Protein AF-A0A8S0RMX6-F1 (afdb_monomer_lite)

InterPro domains:
  IPR008921 DNA polymerase III, clamp loader complex, gamma/delta/delta subunit, C-terminal [SSF48019] (67-144)
  IPR013748 Replication factor C, C-terminal [PF08542] (66-140)

Structure (mmCIF, N/CA/C/O backbone):
data_AF-A0A8S0RMX6-F1
#
_entry.id   AF-A0A8S0RMX6-F1
#
loop_
_atom_site.group_PDB
_atom_site.id
_atom_site.type_symbol
_atom_site.label_atom_id
_atom_site.label_alt_id
_atom_site.label_comp_id
_atom_site.label_asym_id
_atom_site.label_entity_id
_atom_site.label_seq_id
_atom_site.pdbx_PDB_ins_code
_atom_site.Cartn_x
_atom_site.Cartn_y
_atom_site.Cartn_z
_atom_site.occupancy
_atom_site.B_iso_or_equiv
_atom_site.auth_seq_id
_atom_site.auth_comp_id
_atom_site.auth_asym_id
_atom_site.auth_atom_id
_atom_site.pdbx_PDB_model_num
ATOM 1 N N . MET A 1 1 ? -2.819 -7.156 -23.049 1.00 47.88 1 MET A N 1
ATOM 2 C CA . MET A 1 1 ? -1.521 -7.366 -22.359 1.00 47.88 1 MET A CA 1
ATOM 3 C C . MET A 1 1 ? -0.354 -7.610 -23.329 1.00 47.88 1 MET A C 1
ATOM 5 O O . MET A 1 1 ? 0.733 -7.119 -23.065 1.00 47.88 1 MET A O 1
ATOM 9 N N . ILE A 1 2 ? -0.568 -8.295 -24.462 1.00 46.75 2 ILE A N 1
ATOM 10 C CA . ILE A 1 2 ? 0.491 -8.727 -25.403 1.00 46.75 2 ILE A CA 1
ATOM 11 C C . ILE A 1 2 ? 1.169 -7.562 -26.161 1.00 46.75 2 ILE A C 1
ATOM 13 O O . ILE A 1 2 ? 2.380 -7.581 -26.354 1.00 46.75 2 ILE A O 1
ATOM 17 N N . THR A 1 3 ? 0.445 -6.495 -26.509 1.00 52.38 3 THR A N 1
ATOM 18 C CA . THR A 1 3 ? 1.002 -5.353 -27.268 1.00 52.38 3 THR A CA 1
ATOM 19 C C . THR A 1 3 ? 1.934 -4.441 -26.463 1.00 52.38 3 THR A C 1
ATOM 21 O O . THR A 1 3 ? 2.824 -3.824 -27.038 1.00 52.38 3 THR A O 1
ATOM 24 N N . ARG A 1 4 ? 1.787 -4.366 -25.131 1.00 55.53 4 ARG A N 1
ATOM 25 C CA . ARG A 1 4 ? 2.605 -3.474 -24.280 1.00 55.53 4 ARG A CA 1
ATOM 26 C C . ARG A 1 4 ? 4.031 -3.986 -24.055 1.00 55.53 4 ARG A C 1
ATOM 28 O O . ARG A 1 4 ? 4.941 -3.189 -23.878 1.00 55.53 4 ARG A O 1
ATOM 35 N N . LEU A 1 5 ? 4.233 -5.303 -24.094 1.00 63.44 5 LEU A N 1
ATOM 36 C CA . LEU A 1 5 ? 5.554 -5.919 -23.919 1.00 63.44 5 LEU A CA 1
ATOM 37 C C . LEU A 1 5 ? 6.426 -5.813 -25.173 1.00 63.44 5 LEU A C 1
ATOM 39 O O . LEU A 1 5 ? 7.647 -5.833 -25.062 1.00 63.44 5 LEU A O 1
ATOM 43 N N . PHE A 1 6 ? 5.815 -5.699 -26.354 1.00 70.25 6 PHE A N 1
ATOM 44 C CA . PHE A 1 6 ? 6.533 -5.686 -27.627 1.00 70.25 6 PHE A CA 1
ATOM 45 C C . PHE A 1 6 ? 7.486 -4.489 -27.743 1.00 70.25 6 PHE A C 1
ATOM 47 O O . PHE A 1 6 ? 8.667 -4.664 -28.023 1.00 70.25 6 PHE A O 1
ATOM 54 N N . TRP A 1 7 ? 6.996 -3.286 -27.438 1.00 72.88 7 TRP A N 1
ATOM 55 C CA . TRP A 1 7 ? 7.789 -2.056 -27.502 1.00 72.88 7 TRP A CA 1
ATOM 56 C C . TRP A 1 7 ? 8.931 -2.034 -26.490 1.00 72.88 7 TRP A C 1
ATOM 58 O O . TRP A 1 7 ? 10.041 -1.634 -26.821 1.00 72.88 7 TRP A O 1
ATOM 68 N N . LEU A 1 8 ? 8.684 -2.518 -25.271 1.00 74.38 8 LEU A N 1
ATOM 69 C CA . LEU A 1 8 ? 9.715 -2.590 -24.240 1.00 74.38 8 LEU A CA 1
ATOM 70 C C . LEU A 1 8 ? 10.825 -3.574 -24.639 1.00 74.38 8 LEU A C 1
ATOM 72 O O . LEU A 1 8 ? 12.000 -3.251 -24.526 1.00 74.38 8 LEU A O 1
ATOM 76 N N . LYS A 1 9 ? 10.457 -4.745 -25.178 1.00 79.38 9 LYS A N 1
ATOM 77 C CA . LYS A 1 9 ? 11.417 -5.729 -25.704 1.00 79.38 9 LYS A CA 1
ATOM 78 C C . LYS A 1 9 ? 12.224 -5.181 -26.881 1.00 79.38 9 LYS A C 1
ATOM 80 O O . LYS A 1 9 ? 13.409 -5.475 -26.980 1.00 79.38 9 LYS A O 1
ATOM 85 N N . HIS A 1 10 ? 11.599 -4.379 -27.742 1.00 82.81 10 HIS A N 1
ATOM 86 C CA . HIS A 1 10 ? 12.291 -3.721 -28.846 1.00 82.81 10 HIS A CA 1
ATOM 87 C C . HIS A 1 10 ? 13.365 -2.745 -28.345 1.00 82.81 10 HIS A C 1
ATOM 89 O O . HIS A 1 10 ? 14.503 -2.830 -28.793 1.00 82.81 10 HIS A O 1
ATOM 95 N N . VAL A 1 11 ? 13.039 -1.884 -27.371 1.00 79.94 11 VAL A N 1
ATOM 96 C CA . VAL A 1 11 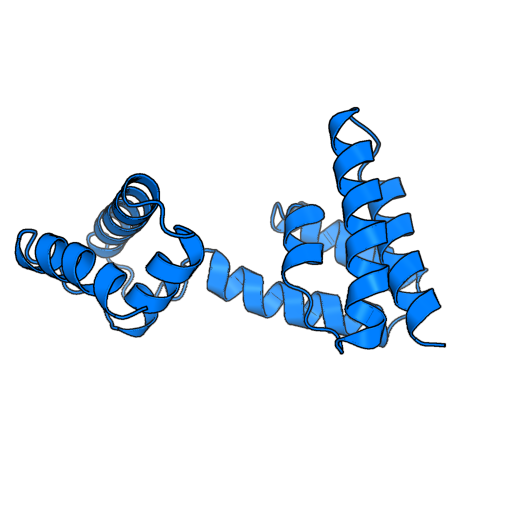? 14.015 -0.943 -26.786 1.00 79.94 11 VAL A CA 1
ATOM 97 C C . VAL A 1 11 ? 15.145 -1.682 -26.067 1.00 79.94 11 VAL A C 1
ATOM 99 O O . VAL A 1 11 ? 16.308 -1.373 -26.280 1.00 79.94 11 VAL A O 1
ATOM 102 N N . ILE A 1 12 ? 14.822 -2.718 -25.292 1.00 77.12 12 ILE A N 1
ATOM 103 C CA . ILE A 1 12 ? 15.810 -3.550 -24.585 1.00 77.12 12 ILE A CA 1
ATOM 104 C C . ILE A 1 12 ? 16.777 -4.227 -25.557 1.00 77.12 12 ILE A C 1
ATOM 106 O O . ILE A 1 12 ? 17.970 -4.303 -25.280 1.00 77.12 12 ILE A O 1
ATOM 110 N N . SER A 1 13 ? 16.275 -4.695 -26.703 1.00 79.94 13 SER A N 1
ATOM 111 C CA . SER A 1 13 ? 17.116 -5.271 -27.752 1.00 79.94 13 SER A CA 1
ATOM 112 C C . SER A 1 13 ? 17.978 -4.224 -28.457 1.00 79.94 13 SER A C 1
ATOM 114 O O . SER A 1 13 ? 19.069 -4.568 -28.897 1.00 79.94 13 SER A O 1
ATOM 116 N N . ALA A 1 14 ? 17.499 -2.985 -28.598 1.00 81.19 14 ALA A N 1
ATOM 117 C CA . ALA A 1 14 ? 18.246 -1.893 -29.220 1.00 81.19 14 ALA A CA 1
ATOM 118 C C . ALA A 1 14 ? 19.340 -1.323 -28.300 1.00 81.19 14 ALA A C 1
ATOM 120 O O . ALA A 1 14 ? 20.369 -0.871 -28.788 1.00 81.19 14 ALA A O 1
ATOM 121 N N . GLU A 1 15 ? 19.127 -1.364 -26.984 1.00 75.06 15 GLU A N 1
ATOM 122 C CA . GLU A 1 15 ? 20.084 -0.912 -25.963 1.00 75.06 15 GLU A CA 1
ATOM 123 C C . GLU A 1 15 ? 20.964 -2.053 -25.405 1.00 75.06 15 GLU A C 1
ATOM 125 O O . GLU A 1 15 ? 21.710 -1.842 -24.452 1.00 75.06 15 GLU A O 1
ATOM 130 N N . GLU A 1 16 ? 20.882 -3.258 -25.985 1.00 70.69 16 GLU A N 1
ATOM 131 C CA . GLU A 1 16 ? 21.643 -4.459 -25.585 1.00 70.69 16 GLU A CA 1
ATOM 132 C C . GLU A 1 16 ? 21.527 -4.809 -24.087 1.00 70.69 16 GLU A C 1
ATOM 134 O O . GLU A 1 16 ? 22.482 -5.220 -23.423 1.00 70.69 16 GLU A O 1
ATOM 139 N N . LEU A 1 17 ? 20.323 -4.668 -23.529 1.00 69.19 17 LEU A N 1
ATOM 140 C CA . LEU A 1 17 ? 20.083 -4.847 -22.100 1.00 69.19 17 LEU A CA 1
ATOM 141 C C . LEU A 1 17 ? 19.670 -6.272 -21.745 1.00 69.19 17 LEU A C 1
ATOM 143 O O . LEU A 1 17 ? 18.766 -6.858 -22.340 1.00 69.19 17 LEU A O 1
ATOM 147 N N . VAL A 1 18 ? 20.267 -6.804 -20.678 1.00 68.62 18 VAL A N 1
ATOM 148 C CA . VAL A 1 18 ? 19.878 -8.094 -20.097 1.00 68.62 18 VAL A CA 1
ATOM 149 C C . VAL A 1 18 ? 18.947 -7.843 -18.913 1.00 68.62 18 VAL A C 1
ATOM 151 O O . VAL A 1 18 ? 19.394 -7.575 -17.799 1.00 68.62 18 VAL A O 1
ATOM 154 N N . VAL A 1 19 ? 17.637 -7.920 -19.155 1.00 68.06 19 VAL A N 1
ATOM 155 C CA . VAL A 1 19 ? 16.600 -7.790 -18.117 1.00 68.06 19 VAL A CA 1
ATOM 156 C C . VAL A 1 19 ? 15.867 -9.128 -17.969 1.00 68.06 19 VAL A C 1
ATOM 158 O O . VAL A 1 19 ? 15.329 -9.627 -18.960 1.00 68.06 19 VAL A O 1
ATOM 161 N N . PRO A 1 20 ? 15.818 -9.738 -16.769 1.00 72.38 20 PRO A N 1
ATOM 162 C CA . PRO A 1 20 ? 15.098 -10.990 -16.566 1.00 72.38 20 PRO A CA 1
ATOM 163 C C . PRO A 1 20 ? 13.578 -10.783 -16.681 1.00 72.38 20 PRO A C 1
ATOM 165 O O . PRO A 1 20 ? 13.040 -9.705 -16.427 1.00 72.38 20 PRO A O 1
ATOM 168 N N . GLU A 1 21 ? 12.844 -11.840 -17.037 1.00 71.88 21 GLU A N 1
ATOM 169 C CA . GLU A 1 21 ? 11.405 -11.732 -17.332 1.00 71.88 21 GLU A CA 1
ATOM 170 C C . GLU A 1 21 ? 10.535 -11.299 -16.142 1.00 71.88 21 GLU A C 1
ATOM 172 O O . GLU A 1 21 ? 9.488 -10.674 -16.336 1.00 71.88 21 GLU A O 1
ATOM 177 N N . ASN A 1 22 ? 10.956 -11.600 -14.911 1.00 68.88 22 ASN A N 1
ATOM 178 C CA . ASN A 1 22 ? 10.254 -11.142 -13.711 1.00 68.88 22 ASN A CA 1
ATOM 179 C C . ASN A 1 22 ? 10.321 -9.617 -13.563 1.00 68.88 22 ASN A C 1
ATOM 181 O O . ASN A 1 22 ? 9.307 -8.990 -13.246 1.00 68.88 22 ASN A O 1
ATOM 185 N N . ASP A 1 23 ? 11.462 -9.016 -13.893 1.00 70.06 23 ASP A N 1
ATOM 186 C CA . ASP A 1 23 ? 11.653 -7.568 -13.816 1.00 70.06 23 ASP A CA 1
ATOM 187 C C . ASP A 1 23 ? 10.867 -6.857 -14.924 1.00 70.06 23 ASP A C 1
ATOM 189 O O . ASP A 1 23 ? 10.284 -5.801 -14.689 1.00 70.06 23 ASP A O 1
ATOM 193 N N . LEU A 1 24 ? 10.721 -7.477 -16.102 1.00 74.19 24 LEU A N 1
ATOM 194 C CA . LEU A 1 24 ? 9.844 -6.965 -17.166 1.00 74.19 24 LEU A CA 1
ATOM 195 C C . LEU A 1 24 ? 8.383 -6.870 -16.717 1.00 74.19 24 LEU A C 1
ATOM 197 O O . LEU A 1 24 ? 7.712 -5.868 -16.976 1.00 74.19 24 LEU A O 1
ATOM 201 N N . LYS A 1 25 ? 7.878 -7.899 -16.028 1.00 74.88 25 LYS A N 1
ATOM 202 C CA . LYS A 1 25 ? 6.512 -7.883 -15.481 1.00 74.88 25 LYS A CA 1
ATOM 203 C C . LYS A 1 25 ? 6.359 -6.804 -14.413 1.00 74.88 25 LYS A C 1
ATOM 205 O O . LYS A 1 25 ? 5.338 -6.114 -14.405 1.00 74.88 25 LYS A O 1
ATOM 210 N N . ALA A 1 26 ? 7.370 -6.622 -13.563 1.00 72.12 26 ALA A N 1
ATOM 211 C CA . ALA A 1 26 ? 7.385 -5.550 -12.577 1.00 72.12 26 ALA A CA 1
ATOM 212 C C . ALA A 1 26 ? 7.343 -4.172 -13.259 1.00 72.12 26 ALA A C 1
ATOM 214 O O . ALA A 1 26 ? 6.435 -3.395 -12.985 1.00 72.12 26 ALA A O 1
ATOM 215 N N . VAL A 1 27 ? 8.218 -3.888 -14.228 1.00 74.81 27 VAL A N 1
ATOM 216 C CA . VAL A 1 27 ? 8.234 -2.608 -14.966 1.00 74.81 27 VAL A CA 1
ATOM 217 C C . VAL A 1 27 ? 6.881 -2.309 -15.620 1.00 74.81 27 VAL A C 1
ATOM 219 O O . VAL A 1 27 ? 6.372 -1.188 -15.521 1.00 74.81 27 VAL A O 1
ATOM 222 N N . VAL A 1 28 ? 6.248 -3.306 -16.245 1.00 78.38 28 VAL A N 1
ATOM 223 C CA . VAL A 1 28 ? 4.918 -3.142 -16.859 1.00 78.38 28 VAL A CA 1
ATOM 224 C C . VAL A 1 28 ? 3.838 -2.849 -15.816 1.00 78.38 28 VAL A C 1
ATOM 226 O O . VAL A 1 28 ? 2.974 -2.006 -16.057 1.00 78.38 28 VAL A O 1
ATOM 229 N N . ARG A 1 29 ? 3.890 -3.503 -14.652 1.00 76.00 29 ARG A N 1
ATOM 230 C CA . ARG A 1 29 ? 2.956 -3.243 -13.550 1.00 76.00 29 ARG A CA 1
ATOM 231 C C . ARG A 1 29 ? 3.098 -1.812 -13.018 1.00 76.00 29 ARG A C 1
ATOM 233 O O . ARG A 1 29 ? 2.098 -1.158 -12.779 1.00 76.00 29 ARG A O 1
ATOM 240 N N . LEU A 1 30 ? 4.320 -1.306 -12.882 1.00 71.69 30 LEU A N 1
ATOM 241 C CA . LEU A 1 30 ? 4.615 -0.009 -12.247 1.00 71.69 30 LEU A CA 1
ATOM 242 C C . LEU A 1 30 ? 4.404 1.197 -13.146 1.00 71.69 30 LEU A C 1
ATOM 244 O O . LEU A 1 30 ? 4.095 2.306 -12.692 1.00 71.69 30 LEU A O 1
ATOM 248 N N . SER A 1 31 ? 4.639 0.986 -14.434 1.00 77.38 31 SER A N 1
ATOM 249 C CA . SER A 1 31 ? 4.448 2.007 -15.449 1.00 77.38 31 SER A CA 1
ATOM 250 C C . SER A 1 31 ? 2.973 2.347 -15.645 1.00 77.38 31 SER A C 1
ATOM 252 O O . SER A 1 31 ? 2.686 3.401 -16.196 1.00 77.38 31 SER A O 1
ATOM 254 N N . ASN A 1 32 ? 2.033 1.500 -15.196 1.00 77.38 32 ASN A N 1
ATOM 255 C CA . ASN A 1 32 ? 0.590 1.666 -15.416 1.00 77.38 32 ASN A CA 1
ATOM 256 C C . ASN A 1 32 ? 0.227 1.916 -16.898 1.00 77.38 32 ASN A C 1
ATOM 258 O O . ASN A 1 32 ? -0.822 2.470 -17.215 1.00 77.38 32 ASN A O 1
ATOM 262 N N . GLY A 1 33 ? 1.077 1.470 -17.832 1.00 78.94 33 GLY A N 1
ATOM 263 C CA . GLY A 1 33 ? 0.919 1.714 -19.268 1.00 78.94 33 GLY A CA 1
ATOM 264 C C . GLY A 1 33 ? 1.543 3.008 -19.800 1.00 78.94 33 GLY A C 1
ATOM 265 O O . GLY A 1 33 ? 1.454 3.233 -21.003 1.00 78.94 33 GLY A O 1
ATOM 266 N N . ASP A 1 34 ? 2.193 3.820 -18.964 1.00 83.31 34 ASP A N 1
ATOM 267 C CA . ASP A 1 34 ? 2.991 4.968 -19.400 1.00 83.31 34 ASP A CA 1
ATOM 268 C C . ASP A 1 34 ? 4.399 4.518 -19.826 1.00 83.31 34 ASP A C 1
ATOM 270 O O . ASP A 1 34 ? 5.235 4.114 -19.010 1.00 83.31 34 ASP A O 1
ATOM 274 N N . MET A 1 35 ? 4.675 4.617 -21.128 1.00 80.56 35 MET A N 1
ATOM 275 C CA . MET A 1 35 ? 5.962 4.232 -21.710 1.00 80.56 35 MET A CA 1
ATOM 276 C C . MET A 1 35 ? 7.125 5.107 -21.213 1.00 80.56 35 MET A C 1
ATOM 278 O O . MET A 1 35 ? 8.230 4.602 -21.031 1.00 80.56 35 MET A O 1
ATOM 282 N N . ARG A 1 36 ? 6.895 6.396 -20.921 1.00 84.25 36 ARG A N 1
ATOM 283 C CA . ARG A 1 36 ? 7.935 7.295 -20.391 1.00 84.25 36 ARG A CA 1
ATOM 284 C C . ARG A 1 36 ? 8.379 6.833 -19.005 1.00 84.25 36 ARG A C 1
ATOM 286 O O . ARG A 1 36 ? 9.574 6.770 -18.721 1.00 84.25 36 ARG A O 1
ATOM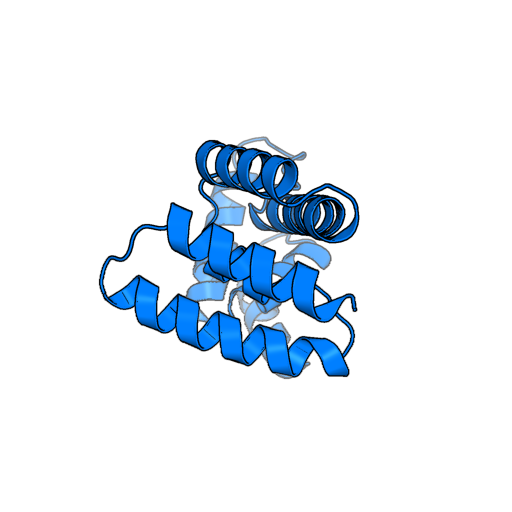 293 N N . LYS A 1 37 ? 7.414 6.457 -18.161 1.00 81.12 37 LYS A N 1
ATOM 294 C CA . LYS A 1 37 ? 7.679 5.919 -16.822 1.00 81.12 37 LYS A CA 1
ATOM 295 C C . LYS A 1 37 ? 8.395 4.567 -16.895 1.00 81.12 37 LYS A C 1
ATOM 297 O O . LYS A 1 37 ? 9.340 4.348 -16.143 1.00 81.12 37 LYS A O 1
ATOM 302 N N . ALA A 1 38 ? 7.986 3.693 -17.818 1.00 80.06 38 ALA A N 1
ATOM 303 C CA . ALA A 1 38 ? 8.619 2.389 -18.029 1.00 80.06 38 ALA A CA 1
ATOM 304 C C . ALA A 1 38 ? 10.108 2.512 -18.395 1.00 80.06 38 ALA A C 1
ATOM 306 O O . ALA A 1 38 ? 10.943 1.837 -17.794 1.00 80.06 38 ALA A O 1
ATOM 307 N N . LEU A 1 39 ? 10.439 3.410 -19.329 1.00 78.62 39 LEU A N 1
ATOM 308 C CA . LEU A 1 39 ? 11.81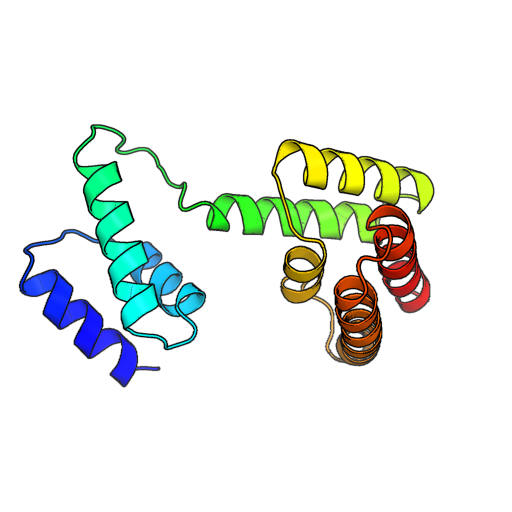9 3.664 -19.747 1.00 78.62 39 LEU A CA 1
ATOM 309 C C . LEU A 1 39 ? 12.667 4.231 -18.611 1.00 78.62 39 LEU A C 1
ATOM 311 O O . LEU A 1 39 ? 13.794 3.793 -18.420 1.00 78.62 39 LEU A O 1
ATOM 315 N N . ASN A 1 40 ? 12.125 5.153 -17.814 1.00 81.56 40 ASN A N 1
ATOM 316 C CA . ASN A 1 40 ? 12.870 5.723 -16.693 1.00 81.56 40 ASN A CA 1
ATOM 317 C C . ASN A 1 40 ? 13.237 4.664 -15.639 1.00 81.56 40 ASN A C 1
ATOM 319 O O . ASN A 1 40 ? 14.371 4.622 -15.168 1.00 81.56 40 ASN A O 1
ATOM 323 N N . ILE A 1 41 ? 12.296 3.769 -15.315 1.00 76.62 41 ILE A N 1
ATOM 324 C CA . ILE A 1 41 ? 12.536 2.659 -14.381 1.00 76.62 41 ILE A CA 1
ATOM 325 C C . ILE A 1 41 ? 13.582 1.694 -14.953 1.00 76.62 41 ILE A C 1
ATOM 327 O O . ILE A 1 41 ? 14.491 1.276 -14.236 1.00 76.62 41 ILE A O 1
ATOM 331 N N . CYS A 1 42 ? 13.474 1.360 -16.243 1.00 74.75 42 CYS A N 1
ATOM 332 C CA . CYS A 1 42 ? 14.425 0.480 -16.917 1.00 74.75 42 CYS A CA 1
ATOM 333 C C . CYS A 1 42 ? 15.832 1.088 -16.916 1.00 74.75 42 CYS A C 1
ATOM 335 O O . CYS A 1 42 ? 16.767 0.449 -16.448 1.00 74.75 42 CYS A O 1
ATOM 337 N N . ASN A 1 43 ? 15.964 2.359 -17.299 1.00 74.88 43 ASN A N 1
ATOM 338 C CA . ASN A 1 43 ? 17.234 3.076 -17.278 1.00 74.88 43 ASN A CA 1
ATOM 339 C C . ASN A 1 43 ? 17.865 3.086 -15.890 1.00 74.88 43 ASN A C 1
ATOM 341 O O . ASN A 1 43 ? 19.033 2.739 -15.729 1.00 74.88 43 ASN A O 1
ATOM 345 N N . GLN A 1 44 ? 17.086 3.415 -14.861 1.00 70.50 44 GLN A N 1
ATOM 346 C CA . GLN A 1 44 ? 17.569 3.419 -13.485 1.00 70.50 44 GLN A CA 1
ATOM 347 C C . GLN A 1 44 ? 18.054 2.031 -13.035 1.00 70.50 44 GLN A C 1
ATOM 349 O O . GLN A 1 44 ? 19.059 1.935 -12.332 1.00 70.50 44 GLN A O 1
ATOM 354 N N . HIS A 1 45 ? 17.403 0.956 -13.489 1.00 67.00 45 HIS A N 1
ATOM 355 C CA . HIS A 1 45 ? 17.853 -0.413 -13.244 1.00 67.00 45 HIS A CA 1
ATOM 356 C C . HIS A 1 45 ? 19.222 -0.706 -13.887 1.00 67.00 45 HIS A C 1
ATOM 358 O O . HIS A 1 45 ? 20.080 -1.298 -13.238 1.00 67.00 45 HIS A O 1
ATOM 364 N N . ILE A 1 46 ? 19.478 -0.238 -15.113 1.00 65.62 46 ILE A N 1
ATOM 365 C CA . ILE A 1 46 ? 20.770 -0.400 -15.813 1.00 65.62 46 ILE A CA 1
ATOM 366 C C . ILE A 1 46 ? 21.894 0.325 -15.068 1.00 65.62 46 ILE A C 1
ATOM 368 O O . ILE A 1 46 ? 22.952 -0.257 -14.817 1.00 65.62 46 ILE A O 1
ATOM 372 N N . TRP A 1 47 ? 21.652 1.582 -14.675 1.00 63.03 47 TRP A N 1
ATOM 373 C CA . TRP A 1 47 ? 22.610 2.388 -13.912 1.00 63.03 47 TRP A CA 1
ATOM 374 C C . TRP A 1 47 ? 22.991 1.725 -12.585 1.00 63.03 47 TRP A C 1
ATOM 376 O O . TRP A 1 47 ? 24.143 1.801 -12.161 1.00 63.03 47 TRP A O 1
ATOM 386 N N . LEU A 1 48 ? 22.038 1.054 -11.937 1.00 61.50 48 LEU A N 1
ATOM 387 C CA . LEU A 1 48 ? 22.274 0.311 -10.701 1.00 61.50 48 LEU A CA 1
ATOM 388 C C . LEU A 1 48 ? 22.970 -1.037 -10.953 1.00 61.50 48 LEU A C 1
ATOM 390 O O . LEU A 1 48 ? 23.821 -1.438 -10.161 1.00 61.50 48 LEU A O 1
ATOM 394 N N . HIS A 1 49 ? 22.653 -1.725 -12.054 1.00 57.56 49 HIS A N 1
ATOM 395 C CA . HIS A 1 49 ? 23.210 -3.041 -12.379 1.00 57.56 49 HIS A CA 1
ATOM 396 C C . HIS A 1 49 ? 24.673 -2.979 -12.853 1.00 57.56 49 HIS A C 1
ATOM 398 O O . HIS A 1 49 ? 25.455 -3.874 -12.529 1.00 57.56 49 HIS A O 1
ATOM 404 N N . SER A 1 50 ? 25.080 -1.908 -13.550 1.00 55.69 50 SER A N 1
ATOM 405 C CA . SER A 1 50 ? 26.482 -1.687 -13.953 1.00 55.69 50 SER A CA 1
ATOM 406 C C . SER A 1 50 ? 27.423 -1.513 -12.751 1.00 55.69 50 SER A C 1
ATOM 408 O O . SER A 1 50 ? 28.618 -1.803 -12.834 1.00 55.69 50 SER A O 1
ATOM 410 N N . ARG A 1 51 ? 26.876 -1.129 -11.590 1.00 48.66 51 ARG A N 1
ATOM 411 C CA . ARG A 1 51 ? 27.591 -0.984 -10.319 1.00 48.66 51 ARG A CA 1
ATOM 412 C C . ARG A 1 51 ? 27.391 -2.213 -9.421 1.00 48.66 51 ARG A C 1
ATOM 414 O O . ARG A 1 51 ? 26.799 -2.137 -8.356 1.00 48.66 51 ARG A O 1
ATOM 421 N N . TYR A 1 52 ? 27.923 -3.357 -9.856 1.00 39.47 52 TYR A N 1
ATOM 422 C CA . TYR A 1 52 ? 28.362 -4.485 -9.011 1.00 39.47 52 TYR A CA 1
ATOM 423 C C . TYR A 1 52 ? 27.436 -4.951 -7.860 1.00 39.47 52 TYR A C 1
ATOM 425 O O . TYR A 1 52 ? 27.916 -5.328 -6.793 1.00 39.47 52 TYR A O 1
ATOM 433 N N . LEU A 1 53 ? 26.115 -5.014 -8.052 1.00 39.06 53 LEU A N 1
ATOM 434 C CA . LEU A 1 53 ? 25.208 -5.633 -7.074 1.00 39.06 53 LEU A CA 1
ATOM 435 C C . LEU A 1 53 ? 24.236 -6.608 -7.752 1.00 39.06 53 LEU A C 1
ATOM 437 O O . LEU A 1 53 ? 23.030 -6.393 -7.812 1.00 39.06 53 LEU A O 1
ATOM 441 N N . LYS A 1 54 ? 24.770 -7.769 -8.160 1.00 37.91 54 LYS A N 1
ATOM 442 C CA . LYS A 1 54 ? 24.041 -8.986 -8.600 1.00 37.91 54 LYS A CA 1
ATOM 443 C C . LYS A 1 54 ? 23.001 -9.536 -7.596 1.00 37.91 54 LYS A C 1
ATOM 445 O O . LYS A 1 54 ? 22.440 -10.603 -7.816 1.00 37.91 54 LYS A O 1
ATOM 450 N N . LYS A 1 55 ? 22.751 -8.846 -6.482 1.00 38.56 55 LYS A N 1
ATOM 451 C CA . LYS A 1 55 ? 21.851 -9.259 -5.396 1.00 38.56 55 LYS A CA 1
ATOM 452 C C . LYS A 1 55 ? 20.692 -8.295 -5.147 1.00 38.56 55 LYS A C 1
ATOM 454 O O . LYS A 1 55 ? 19.942 -8.510 -4.201 1.00 38.56 55 LYS A O 1
ATOM 459 N N . LEU A 1 56 ? 20.522 -7.255 -5.963 1.00 39.91 56 LEU A N 1
ATOM 460 C CA . LEU A 1 56 ? 19.423 -6.310 -5.786 1.00 39.91 56 LEU A CA 1
ATOM 461 C C . LEU A 1 56 ? 18.112 -6.861 -6.397 1.00 39.91 56 LEU A C 1
ATOM 463 O O . LEU A 1 56 ? 17.608 -6.350 -7.391 1.00 39.91 56 LEU A O 1
ATOM 467 N N . ARG A 1 57 ? 17.499 -7.862 -5.743 1.00 40.19 57 ARG A N 1
ATOM 468 C CA . ARG A 1 57 ? 16.021 -8.022 -5.698 1.00 40.19 57 ARG A CA 1
ATOM 469 C C . ARG A 1 57 ? 15.432 -6.842 -4.921 1.00 40.19 57 ARG A C 1
ATOM 471 O O . ARG A 1 57 ? 14.953 -6.951 -3.798 1.00 40.19 57 ARG A O 1
ATOM 478 N N . THR A 1 58 ? 15.678 -5.647 -5.431 1.00 44.69 58 THR A N 1
ATOM 479 C CA . THR A 1 58 ? 15.512 -4.391 -4.695 1.00 44.69 58 THR A CA 1
ATOM 480 C C . THR A 1 58 ? 15.129 -3.300 -5.682 1.00 44.69 58 THR A C 1
ATOM 482 O O . THR A 1 58 ? 15.499 -2.140 -5.550 1.00 44.69 58 THR A O 1
ATOM 485 N N . CYS A 1 59 ? 14.310 -3.648 -6.676 1.00 49.06 59 CYS A N 1
ATOM 486 C CA . CYS A 1 59 ? 13.254 -2.710 -7.016 1.00 49.06 59 CYS A CA 1
ATOM 487 C C . CYS A 1 59 ? 12.480 -2.508 -5.709 1.00 49.06 59 CYS A C 1
ATOM 489 O O . CYS A 1 59 ? 12.011 -3.490 -5.135 1.00 49.06 59 CYS A O 1
ATOM 491 N N . ALA A 1 60 ? 12.383 -1.270 -5.218 1.00 50.47 60 ALA A N 1
ATOM 492 C CA . ALA A 1 60 ? 11.755 -0.883 -3.945 1.00 50.47 60 ALA A CA 1
ATOM 493 C C . ALA A 1 60 ? 10.355 -1.499 -3.691 1.00 50.47 60 ALA A C 1
ATOM 495 O O . ALA A 1 60 ? 9.826 -1.454 -2.588 1.00 50.47 60 ALA A O 1
ATOM 496 N N . LEU A 1 61 ? 9.773 -2.113 -4.716 1.00 49.31 61 LEU A N 1
ATOM 497 C CA . LEU A 1 61 ? 8.443 -2.685 -4.776 1.00 49.31 61 LEU A CA 1
ATOM 498 C C . LEU A 1 61 ? 8.356 -4.161 -4.390 1.00 49.31 61 LEU A C 1
ATOM 500 O O . LEU A 1 61 ? 7.289 -4.598 -3.974 1.00 49.31 61 LEU A O 1
ATOM 504 N N . GLU A 1 62 ? 9.441 -4.934 -4.491 1.00 52.44 62 GLU A N 1
ATOM 505 C CA . GLU A 1 62 ? 9.445 -6.295 -3.929 1.00 52.44 62 GLU A CA 1
ATOM 506 C C . GLU A 1 62 ? 9.490 -6.230 -2.394 1.00 52.44 62 GLU A C 1
ATOM 508 O O . GLU A 1 62 ? 8.792 -6.978 -1.715 1.00 52.44 62 GLU A O 1
ATOM 513 N N . ILE A 1 63 ? 10.210 -5.236 -1.859 1.00 51.41 63 ILE A N 1
ATOM 514 C CA . ILE A 1 63 ? 10.170 -4.869 -0.438 1.00 51.41 63 ILE A CA 1
ATOM 515 C C . ILE A 1 63 ? 8.771 -4.363 -0.058 1.00 51.41 63 ILE A C 1
ATOM 517 O O . ILE A 1 63 ? 8.227 -4.809 0.947 1.00 51.41 63 ILE A O 1
ATOM 521 N N . LEU A 1 64 ? 8.156 -3.516 -0.897 1.00 61.66 64 LEU A N 1
ATOM 522 C CA . LEU A 1 64 ? 6.793 -3.023 -0.680 1.00 61.66 64 LEU A CA 1
ATOM 523 C C . LEU A 1 64 ? 5.776 -4.172 -0.581 1.00 61.66 64 LEU A C 1
ATOM 525 O O . LEU A 1 64 ? 4.960 -4.163 0.330 1.00 61.66 64 LEU A O 1
ATOM 529 N N . CYS A 1 65 ? 5.845 -5.183 -1.457 1.00 65.44 65 CYS A N 1
ATOM 530 C CA . CYS A 1 65 ? 4.919 -6.323 -1.421 1.00 65.44 65 CYS A CA 1
ATOM 531 C C . CYS A 1 65 ? 5.014 -7.115 -0.105 1.00 65.44 65 CYS A C 1
ATOM 533 O O . CYS A 1 65 ? 3.981 -7.438 0.475 1.00 65.44 65 CYS A O 1
ATOM 535 N N . LEU A 1 66 ? 6.230 -7.378 0.389 1.00 71.94 66 LEU A N 1
ATOM 536 C CA . LEU A 1 66 ? 6.436 -8.057 1.677 1.00 71.94 66 LEU A CA 1
ATOM 537 C C . LEU A 1 66 ? 5.939 -7.207 2.853 1.00 71.94 66 LEU A C 1
ATOM 539 O O . LEU A 1 66 ? 5.335 -7.720 3.792 1.00 71.94 66 LEU A O 1
ATOM 543 N N . ASP A 1 67 ? 6.168 -5.897 2.788 1.00 79.44 67 ASP A N 1
ATOM 544 C CA . ASP A 1 67 ? 5.726 -4.970 3.825 1.00 79.44 67 ASP A CA 1
ATOM 545 C C . ASP A 1 67 ? 4.207 -4.840 3.879 1.00 79.44 67 ASP A C 1
ATOM 547 O O . ASP A 1 67 ? 3.642 -4.788 4.967 1.00 79.44 67 ASP A O 1
ATOM 551 N N . ILE A 1 68 ? 3.529 -4.827 2.731 1.00 81.12 68 ILE A N 1
ATOM 552 C CA . ILE A 1 68 ? 2.064 -4.788 2.668 1.00 81.12 68 ILE A CA 1
ATOM 553 C C . ILE A 1 68 ? 1.462 -6.081 3.212 1.00 81.12 68 ILE A C 1
ATOM 555 O O . ILE A 1 68 ? 0.477 -6.021 3.942 1.00 81.12 68 ILE A O 1
ATOM 559 N N . GLU A 1 69 ? 2.048 -7.240 2.905 1.00 82.12 69 GLU A N 1
ATOM 560 C CA . GLU A 1 69 ? 1.604 -8.519 3.474 1.00 82.12 69 GLU A CA 1
ATOM 561 C C . GLU A 1 69 ? 1.746 -8.516 5.001 1.00 82.12 69 GLU A C 1
ATOM 563 O O . GLU A 1 69 ? 0.814 -8.888 5.717 1.00 82.12 69 GLU A O 1
ATOM 568 N N . GLN A 1 70 ? 2.863 -7.998 5.513 1.00 85.56 70 GLN A N 1
ATOM 569 C CA . GLN A 1 70 ? 3.084 -7.854 6.947 1.00 85.56 70 GLN A CA 1
ATOM 570 C C . GLN A 1 70 ? 2.118 -6.846 7.600 1.00 85.56 70 GLN A C 1
ATOM 572 O O . GLN A 1 70 ? 1.598 -7.097 8.689 1.00 85.56 70 GLN A O 1
ATOM 577 N N . ILE A 1 71 ? 1.851 -5.716 6.939 1.00 85.94 71 ILE A N 1
ATOM 578 C CA . ILE A 1 71 ? 0.879 -4.713 7.391 1.00 85.94 71 ILE A CA 1
ATOM 579 C C . ILE A 1 71 ? -0.528 -5.316 7.416 1.00 85.94 71 ILE A C 1
ATOM 581 O O . ILE A 1 71 ? -1.236 -5.157 8.408 1.00 85.94 71 ILE A O 1
ATOM 585 N N . SER A 1 72 ? -0.910 -6.064 6.379 1.00 82.38 72 SER A N 1
ATOM 586 C CA . SER A 1 72 ? 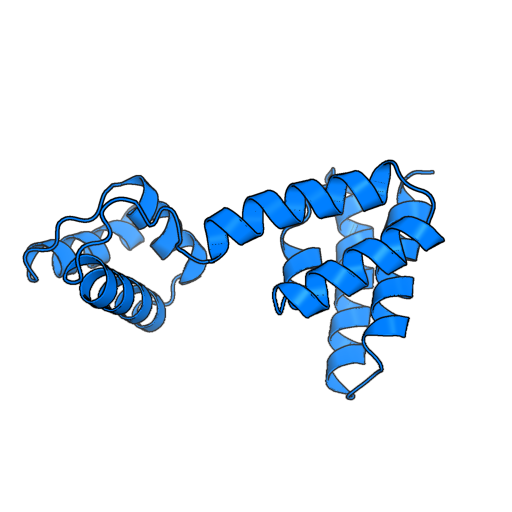-2.182 -6.788 6.316 1.00 82.38 72 SER A CA 1
ATOM 587 C C . SER A 1 72 ? -2.310 -7.797 7.455 1.00 82.38 72 SER A C 1
ATOM 589 O O . SER A 1 72 ? -3.382 -7.923 8.039 1.00 82.38 72 SER A O 1
ATOM 591 N N . TYR A 1 73 ? -1.222 -8.488 7.808 1.00 85.12 73 TYR A N 1
ATOM 592 C CA . TYR A 1 73 ? -1.215 -9.411 8.938 1.00 85.12 73 TYR A CA 1
ATOM 593 C C . TYR A 1 73 ? -1.486 -8.694 10.268 1.00 85.12 73 TYR A C 1
ATOM 595 O O . TYR A 1 73 ? -2.302 -9.171 11.054 1.00 85.12 73 TYR A O 1
ATOM 603 N N . TRP A 1 74 ? -0.851 -7.546 10.528 1.00 87.19 74 TRP A N 1
ATOM 604 C CA . TRP A 1 74 ? -1.118 -6.779 11.752 1.00 87.19 74 TRP A CA 1
ATOM 605 C C . TRP A 1 74 ? -2.515 -6.168 11.777 1.00 87.19 74 TRP A C 1
ATOM 607 O O . TRP A 1 74 ? -3.136 -6.121 12.832 1.00 87.19 74 TRP A O 1
ATOM 617 N N . LEU A 1 75 ? -3.026 -5.719 10.634 1.00 80.62 75 LEU A N 1
ATOM 618 C CA . LEU A 1 75 ? -4.377 -5.165 10.538 1.00 80.62 75 LEU A CA 1
ATOM 619 C C . LEU A 1 75 ? -5.454 -6.180 10.935 1.00 80.62 75 LEU A C 1
ATOM 621 O O . LEU A 1 75 ? -6.422 -5.788 11.575 1.00 80.62 75 LEU A O 1
ATOM 625 N N . LEU A 1 76 ? -5.265 -7.455 10.582 1.00 79.00 76 LEU A N 1
ATOM 626 C CA . LEU A 1 76 ? -6.250 -8.515 10.814 1.00 79.00 76 LEU A CA 1
ATOM 627 C C . LEU A 1 76 ? -6.071 -9.253 12.151 1.00 79.00 76 LEU A C 1
ATOM 629 O O . LEU A 1 76 ? -7.043 -9.743 12.710 1.00 79.00 76 LEU A O 1
ATOM 633 N N . ASN A 1 77 ? -4.843 -9.365 12.672 1.00 84.75 77 ASN A N 1
ATOM 634 C CA . ASN A 1 77 ? -4.565 -10.247 13.819 1.00 84.75 77 ASN A CA 1
ATOM 635 C C . ASN A 1 77 ? -4.209 -9.521 15.123 1.00 84.75 77 ASN A C 1
ATOM 637 O O . ASN A 1 77 ? -4.242 -10.134 16.187 1.00 84.75 77 ASN A O 1
ATOM 641 N N . GLU A 1 78 ? -3.819 -8.248 15.067 1.00 86.00 78 GLU A N 1
ATOM 642 C CA . GLU A 1 78 ? -3.364 -7.491 16.240 1.00 86.00 78 GLU A CA 1
ATOM 643 C C . GLU A 1 78 ? -4.428 -6.473 16.684 1.00 86.00 78 GLU A C 1
ATOM 645 O O . GLU A 1 78 ? -5.223 -5.998 15.869 1.00 86.00 78 GLU A O 1
ATOM 650 N N . PRO A 1 79 ? -4.470 -6.099 17.976 1.00 86.81 79 PRO A N 1
ATOM 651 C CA . PRO A 1 79 ? -5.419 -5.106 18.458 1.00 86.81 79 PRO A CA 1
ATOM 652 C C . PRO A 1 79 ? -5.117 -3.721 17.871 1.00 86.81 79 PRO A C 1
ATOM 654 O O . PRO A 1 79 ? -3.958 -3.327 17.725 1.00 86.81 79 PRO A O 1
ATOM 657 N N . PHE A 1 80 ? -6.180 -2.948 17.625 1.00 85.94 80 PHE A N 1
ATOM 658 C CA . PHE A 1 80 ? -6.159 -1.647 16.942 1.00 85.94 80 PHE A CA 1
ATOM 659 C C . PHE A 1 80 ? -4.993 -0.726 17.339 1.00 85.94 80 PHE A C 1
ATOM 661 O O . PHE A 1 80 ? -4.313 -0.181 16.469 1.00 85.94 80 PHE A O 1
ATOM 668 N N . THR A 1 81 ? -4.732 -0.561 18.640 1.00 86.81 81 THR A N 1
ATOM 669 C CA . THR A 1 81 ? -3.673 0.327 19.146 1.00 86.81 81 THR A CA 1
ATOM 670 C C . THR A 1 81 ? -2.281 -0.137 18.711 1.00 86.81 81 THR A C 1
ATOM 672 O O . THR A 1 81 ? -1.492 0.667 18.219 1.00 86.81 81 THR A O 1
ATOM 675 N N . ILE A 1 82 ? -2.006 -1.442 18.815 1.00 88.38 82 ILE A N 1
ATOM 676 C CA . ILE A 1 82 ? -0.711 -2.036 18.454 1.00 88.38 82 ILE A CA 1
ATOM 677 C C . ILE A 1 82 ? -0.508 -1.969 16.938 1.00 88.38 82 ILE A C 1
ATOM 679 O O . ILE A 1 82 ? 0.577 -1.618 16.469 1.00 88.38 82 ILE A O 1
ATOM 683 N N . SER A 1 83 ? -1.555 -2.249 16.161 1.00 87.50 83 SER A N 1
ATOM 684 C CA . SER A 1 83 ? -1.503 -2.169 14.699 1.00 87.50 83 SER A CA 1
ATOM 685 C C . SER A 1 83 ? -1.222 -0.739 14.235 1.00 87.50 83 SER A C 1
ATOM 687 O O . SER A 1 83 ? -0.341 -0.528 13.401 1.00 87.50 83 SER A O 1
ATOM 689 N N . CYS A 1 84 ? -1.887 0.261 14.825 1.00 86.75 84 CYS A N 1
ATOM 690 C CA . CYS A 1 84 ? -1.645 1.672 14.516 1.00 86.75 84 CYS A CA 1
ATOM 691 C C . CYS A 1 84 ? -0.192 2.096 14.779 1.00 86.75 84 CYS A C 1
ATOM 693 O O . CYS A 1 84 ? 0.421 2.757 13.936 1.00 86.75 84 CYS A O 1
ATOM 695 N N . GLU A 1 85 ? 0.369 1.709 15.927 1.00 89.94 85 GLU A N 1
ATOM 696 C CA . GLU A 1 85 ? 1.749 2.039 16.298 1.00 89.94 85 GLU A CA 1
ATOM 697 C C . GLU A 1 85 ? 2.758 1.394 15.344 1.00 89.94 85 GLU A C 1
ATOM 699 O O . GLU A 1 85 ? 3.591 2.094 14.760 1.00 89.94 85 GLU A O 1
ATOM 704 N N . ARG A 1 86 ? 2.632 0.084 15.094 1.00 89.25 86 ARG A N 1
ATOM 705 C CA . ARG A 1 86 ? 3.539 -0.656 14.201 1.00 89.25 86 ARG A CA 1
ATOM 706 C C . ARG A 1 86 ? 3.500 -0.133 12.767 1.00 89.25 86 ARG A C 1
ATOM 708 O O . ARG A 1 86 ? 4.551 0.056 12.151 1.00 89.25 86 ARG A O 1
ATOM 715 N N . ILE A 1 87 ? 2.308 0.152 12.239 1.00 87.75 87 ILE A N 1
ATOM 716 C CA . ILE A 1 87 ? 2.162 0.712 10.888 1.00 87.75 87 ILE A CA 1
ATOM 717 C C . ILE A 1 87 ? 2.769 2.116 10.842 1.00 87.75 87 ILE A C 1
ATOM 719 O O . ILE A 1 87 ? 3.495 2.430 9.900 1.00 87.75 87 ILE A O 1
ATOM 723 N N . SER A 1 88 ? 2.541 2.953 11.860 1.00 88.12 88 SER A N 1
ATOM 724 C CA . SER A 1 88 ? 3.142 4.290 11.928 1.00 88.12 88 SER A CA 1
ATOM 725 C C . SER A 1 88 ? 4.672 4.234 11.952 1.00 88.12 88 SER A C 1
ATOM 727 O O . SER A 1 88 ? 5.323 5.030 11.270 1.00 88.12 88 SER A O 1
ATOM 729 N N . GLU A 1 89 ? 5.260 3.298 12.698 1.00 89.75 89 GLU A N 1
ATOM 730 C CA . GLU A 1 89 ? 6.710 3.110 12.731 1.00 89.75 89 GLU A CA 1
ATOM 731 C C . GLU A 1 89 ? 7.279 2.712 11.372 1.00 89.75 89 GLU A C 1
ATOM 733 O O . GLU A 1 89 ? 8.286 3.266 10.933 1.00 89.75 89 GLU A O 1
ATOM 738 N N . ILE A 1 90 ? 6.650 1.757 10.691 1.00 87.00 90 ILE A N 1
ATOM 739 C CA . ILE A 1 90 ? 7.147 1.261 9.404 1.00 87.00 90 ILE A CA 1
ATOM 740 C C . ILE A 1 90 ? 6.947 2.285 8.304 1.00 87.00 90 ILE A C 1
ATOM 742 O O . ILE A 1 90 ? 7.840 2.469 7.475 1.00 87.00 90 ILE A O 1
ATOM 746 N N . LYS A 1 91 ? 5.845 3.034 8.362 1.00 85.44 91 LYS A N 1
ATOM 747 C CA . LYS A 1 91 ? 5.614 4.182 7.492 1.00 85.44 91 LYS A CA 1
ATOM 748 C C . LYS A 1 91 ? 6.746 5.204 7.610 1.00 85.44 91 LYS A C 1
ATOM 750 O O . LYS A 1 91 ? 7.256 5.658 6.592 1.00 85.44 91 LYS A O 1
ATOM 755 N N . ALA A 1 92 ? 7.179 5.512 8.836 1.00 85.31 92 ALA A N 1
ATOM 756 C CA . ALA A 1 92 ? 8.280 6.440 9.089 1.00 85.31 92 ALA A CA 1
ATOM 757 C C . ALA A 1 92 ? 9.653 5.866 8.698 1.00 85.31 92 ALA A C 1
ATOM 759 O O . ALA A 1 92 ? 10.450 6.564 8.079 1.00 85.31 92 ALA A O 1
ATOM 760 N N . LYS A 1 93 ? 9.924 4.593 9.016 1.00 85.25 93 LYS A N 1
ATOM 761 C CA . LYS A 1 93 ? 11.208 3.928 8.723 1.00 85.25 93 LYS A CA 1
ATOM 762 C C . LYS A 1 93 ? 11.444 3.743 7.222 1.00 85.25 93 LYS A C 1
ATOM 764 O O . LYS A 1 93 ? 12.576 3.873 6.770 1.00 85.25 93 LYS A O 1
ATOM 769 N N . LYS A 1 94 ? 10.394 3.412 6.464 1.00 81.31 94 LYS A N 1
ATOM 770 C CA . LYS A 1 94 ? 10.487 3.065 5.035 1.00 81.31 94 LYS A CA 1
ATOM 771 C C . LYS A 1 94 ? 9.950 4.140 4.089 1.00 81.31 94 LYS A C 1
ATOM 773 O O . LYS A 1 94 ? 10.077 3.986 2.880 1.00 81.31 94 LYS A O 1
ATOM 778 N N . GLY A 1 95 ? 9.372 5.221 4.615 1.00 79.50 95 GLY A N 1
ATOM 779 C CA . GLY A 1 95 ? 8.828 6.316 3.808 1.00 79.50 95 GLY A CA 1
ATOM 780 C C . GLY A 1 95 ? 7.608 5.912 2.976 1.00 79.50 95 GLY A C 1
ATOM 781 O O . GLY A 1 95 ? 7.448 6.389 1.857 1.00 79.50 95 GLY A O 1
ATOM 782 N N . LEU A 1 96 ? 6.767 5.012 3.495 1.00 81.25 96 LEU A N 1
ATOM 783 C CA . LEU A 1 96 ? 5.583 4.531 2.777 1.00 81.25 96 LEU A CA 1
ATOM 784 C C . LEU A 1 96 ? 4.463 5.578 2.795 1.00 81.25 96 LEU A C 1
ATOM 786 O O . LEU A 1 96 ? 4.205 6.215 3.819 1.00 81.25 96 LEU A O 1
ATOM 790 N N . ALA A 1 97 ? 3.745 5.733 1.685 1.00 82.00 97 ALA A N 1
ATOM 791 C CA . ALA A 1 97 ? 2.525 6.531 1.674 1.00 82.00 97 ALA A CA 1
ATOM 792 C C . ALA A 1 97 ? 1.335 5.693 2.164 1.00 82.00 97 ALA A C 1
ATOM 794 O O . ALA A 1 97 ? 1.216 4.510 1.854 1.00 82.00 97 ALA A O 1
ATOM 795 N N . LEU A 1 98 ? 0.417 6.323 2.904 1.00 79.69 98 LEU A N 1
ATOM 796 C CA . LEU A 1 98 ? -0.799 5.653 3.387 1.00 79.69 98 LEU A CA 1
ATOM 797 C C . LEU A 1 98 ? -1.680 5.167 2.222 1.00 79.69 98 LEU A C 1
ATOM 799 O O . LEU A 1 98 ? -2.240 4.078 2.281 1.00 79.69 98 LEU A O 1
ATOM 803 N N . VAL A 1 99 ? -1.745 5.961 1.150 1.00 79.00 99 VAL A N 1
ATOM 804 C CA . VAL A 1 99 ? -2.519 5.658 -0.063 1.00 79.00 99 VAL A CA 1
ATOM 805 C C . VAL A 1 99 ? -1.975 4.415 -0.773 1.00 79.00 99 VAL A C 1
ATOM 807 O O . VAL A 1 99 ? -2.751 3.569 -1.212 1.00 79.00 99 VAL A O 1
ATOM 810 N N . ASP A 1 100 ? -0.649 4.265 -0.837 1.00 79.50 100 ASP A N 1
ATOM 811 C CA . ASP A 1 100 ? -0.013 3.105 -1.473 1.00 79.50 100 ASP A CA 1
ATOM 812 C C . ASP A 1 100 ? -0.269 1.818 -0.681 1.00 79.50 100 ASP A C 1
ATOM 814 O O . ASP A 1 100 ? -0.520 0.772 -1.275 1.00 79.50 100 ASP A O 1
ATOM 818 N N . ILE A 1 101 ? -0.278 1.908 0.655 1.00 79.94 101 ILE A N 1
ATOM 819 C CA . ILE A 1 101 ? -0.641 0.787 1.531 1.00 79.94 101 ILE A CA 1
ATOM 820 C C . ILE A 1 101 ? -2.081 0.350 1.239 1.00 79.94 101 ILE A C 1
ATOM 822 O O . ILE A 1 101 ? -2.318 -0.823 0.975 1.00 79.94 101 ILE A O 1
ATOM 826 N N . GLY A 1 102 ? -3.032 1.288 1.222 1.00 76.94 102 GLY A N 1
ATOM 827 C CA . GLY A 1 102 ? -4.443 0.989 0.968 1.00 76.94 102 GLY A CA 1
ATOM 828 C C . GLY A 1 102 ? -4.709 0.338 -0.392 1.00 76.94 102 GLY A C 1
ATOM 829 O O . GLY A 1 102 ? -5.478 -0.616 -0.482 1.00 76.94 102 GLY A O 1
ATOM 830 N N . ARG A 1 103 ? -4.045 0.818 -1.452 1.00 76.44 103 ARG A N 1
ATOM 831 C CA . ARG A 1 103 ? -4.242 0.323 -2.828 1.00 76.44 103 ARG A CA 1
ATOM 832 C C . ARG A 1 103 ? -3.794 -1.119 -3.043 1.00 76.44 103 ARG A C 1
ATOM 834 O O . ARG A 1 103 ? -4.309 -1.784 -3.938 1.00 76.44 103 ARG A O 1
ATOM 841 N N . GLU A 1 104 ? -2.826 -1.587 -2.269 1.00 77.56 104 GLU A N 1
ATOM 842 C CA . GLU A 1 104 ? -2.193 -2.887 -2.488 1.00 77.56 104 GLU A CA 1
ATOM 843 C C . GLU A 1 104 ? -2.676 -3.990 -1.527 1.00 77.56 104 GLU A C 1
ATOM 845 O O . GLU A 1 104 ? -2.336 -5.162 -1.715 1.00 77.56 104 GLU A O 1
ATOM 850 N N . ILE A 1 105 ? -3.495 -3.657 -0.521 1.00 78.81 105 ILE A N 1
ATOM 851 C CA . ILE A 1 105 ? -4.096 -4.647 0.382 1.00 78.81 105 ILE A CA 1
ATOM 852 C C . ILE A 1 105 ? -5.056 -5.560 -0.403 1.00 78.81 105 ILE A C 1
ATOM 854 O O . ILE A 1 105 ? -5.970 -5.115 -1.102 1.00 78.81 105 ILE A O 1
ATOM 858 N N . LYS A 1 106 ? -4.870 -6.877 -0.264 1.00 74.81 106 LYS A N 1
ATOM 859 C CA . LYS A 1 106 ? -5.689 -7.898 -0.932 1.00 74.81 106 LYS A CA 1
ATOM 860 C C . LYS A 1 106 ? -6.830 -8.353 -0.013 1.00 74.81 106 LYS A C 1
ATOM 862 O O . LYS A 1 106 ? -6.616 -9.225 0.817 1.00 74.81 106 LYS A O 1
ATOM 867 N N . MET A 1 107 ? -8.039 -7.821 -0.217 1.00 74.12 107 MET A N 1
ATOM 868 C CA . MET A 1 107 ? -9.265 -8.265 0.480 1.00 74.12 107 MET A CA 1
ATOM 869 C C . MET A 1 107 ? -10.275 -8.960 -0.451 1.00 74.12 107 MET A C 1
ATOM 871 O O . MET A 1 107 ? -10.224 -8.732 -1.668 1.00 74.12 107 MET A O 1
ATOM 875 N N . PRO A 1 108 ? -11.211 -9.774 0.081 1.00 81.00 108 PRO A N 1
ATOM 876 C CA . PRO A 1 108 ? -12.358 -10.303 -0.662 1.00 81.00 108 PRO A CA 1
ATOM 877 C C . PRO A 1 108 ? -13.186 -9.192 -1.336 1.00 81.00 108 PRO A C 1
ATOM 879 O O . PRO A 1 108 ? -13.182 -8.055 -0.863 1.00 81.00 108 PRO A O 1
ATOM 882 N N . PRO A 1 109 ? -13.895 -9.481 -2.443 1.00 77.56 109 PRO A N 1
ATOM 883 C CA . PRO A 1 109 ? -14.572 -8.457 -3.243 1.00 77.56 109 PRO A CA 1
ATOM 884 C C . PRO A 1 109 ? -15.665 -7.692 -2.485 1.00 77.56 109 PRO A C 1
ATOM 886 O O . PRO A 1 109 ? -15.856 -6.514 -2.762 1.00 77.56 109 PRO A O 1
ATOM 889 N N . GLU A 1 110 ? -16.340 -8.325 -1.524 1.00 77.19 110 GLU A N 1
ATOM 890 C CA . GLU A 1 110 ? -17.428 -7.717 -0.744 1.00 77.19 110 GLU A CA 1
ATOM 891 C C . GLU A 1 110 ? -16.912 -6.588 0.162 1.00 77.19 110 GLU A C 1
ATOM 893 O O . GLU A 1 110 ? -17.356 -5.446 0.056 1.00 77.19 110 GLU A O 1
ATOM 898 N N . VAL A 1 111 ? -15.878 -6.875 0.957 1.00 79.19 111 VAL A N 1
ATOM 899 C CA . VAL A 1 111 ? -15.206 -5.905 1.841 1.00 79.19 111 VAL A CA 1
ATOM 900 C C . VAL A 1 111 ? -14.442 -4.843 1.042 1.00 79.19 111 VAL A C 1
ATOM 902 O O . VAL A 1 111 ? -14.321 -3.688 1.451 1.00 79.19 111 VAL A O 1
ATOM 905 N N . ARG A 1 112 ? -13.950 -5.202 -0.150 1.00 80.06 112 ARG A N 1
ATOM 906 C CA . ARG A 1 112 ? -13.162 -4.297 -0.994 1.00 80.06 112 ARG A CA 1
ATOM 907 C C . ARG A 1 112 ? -13.944 -3.058 -1.429 1.00 80.06 112 ARG A C 1
ATOM 909 O O . ARG A 1 112 ? -13.338 -2.001 -1.565 1.00 80.06 112 ARG A O 1
ATOM 916 N N . VAL A 1 113 ? -15.255 -3.163 -1.653 1.00 83.50 113 VAL A N 1
ATOM 917 C CA . VAL A 1 113 ? -16.071 -2.007 -2.068 1.00 83.50 113 VAL A CA 1
ATOM 918 C C . VAL A 1 113 ? -16.125 -0.956 -0.960 1.00 83.50 113 VAL A C 1
ATOM 920 O O . VAL A 1 113 ? -15.909 0.224 -1.229 1.00 83.50 113 VAL A O 1
ATOM 923 N N . GLN A 1 114 ? -16.354 -1.385 0.282 1.00 81.81 114 GLN A N 1
ATOM 924 C CA . GLN A 1 114 ? -16.381 -0.493 1.444 1.00 81.81 114 GLN A CA 1
ATOM 925 C C . GLN A 1 114 ? -15.005 0.133 1.683 1.00 81.81 114 GLN A C 1
ATOM 927 O O . GLN A 1 114 ? -14.897 1.353 1.787 1.00 81.81 114 GLN A O 1
ATOM 932 N N . LEU A 1 115 ? -13.948 -0.680 1.622 1.00 81.31 115 LEU A N 1
ATOM 933 C CA . LEU A 1 115 ? -12.576 -0.206 1.774 1.00 81.31 115 LEU A CA 1
ATOM 934 C C . LEU A 1 115 ? -12.188 0.837 0.714 1.00 81.31 115 LEU A C 1
ATOM 936 O O . LEU A 1 115 ? -11.520 1.814 1.033 1.00 81.31 115 LEU A O 1
ATOM 940 N N . ILE A 1 116 ? -12.593 0.653 -0.548 1.00 83.44 116 ILE A N 1
ATOM 941 C CA . ILE A 1 116 ? -12.300 1.617 -1.619 1.00 83.44 116 ILE A CA 1
ATOM 942 C C . ILE A 1 116 ? -13.006 2.953 -1.370 1.00 83.44 116 ILE A C 1
ATOM 944 O O . ILE A 1 116 ? -12.397 3.995 -1.602 1.00 83.44 116 ILE A O 1
ATOM 948 N N . ASN A 1 117 ? -14.253 2.938 -0.892 1.00 87.06 117 ASN A N 1
ATOM 949 C CA . ASN A 1 117 ? -14.972 4.170 -0.558 1.00 87.06 117 ASN A CA 1
ATOM 950 C C . ASN A 1 117 ? -14.268 4.928 0.574 1.00 87.06 117 ASN A C 1
ATOM 952 O O . ASN A 1 117 ? -13.984 6.114 0.432 1.00 87.06 117 ASN A O 1
ATOM 956 N N . GLU A 1 118 ? -13.897 4.234 1.650 1.00 85.06 118 GLU A N 1
ATOM 957 C CA . GLU A 1 118 ? -13.187 4.864 2.767 1.00 85.06 118 GLU A CA 1
ATOM 958 C C . GLU A 1 118 ? -11.786 5.346 2.366 1.00 85.06 118 GLU A C 1
ATOM 960 O O . GLU A 1 118 ? -11.346 6.419 2.777 1.00 85.06 118 GLU A O 1
ATOM 965 N N . LEU A 1 119 ? -11.089 4.609 1.496 1.00 84.25 119 LEU A N 1
ATOM 966 C CA . LEU A 1 119 ? -9.821 5.057 0.923 1.00 84.25 119 LEU A CA 1
ATOM 967 C C . LEU A 1 119 ? -9.978 6.311 0.060 1.00 84.25 119 LEU A C 1
ATOM 969 O O . LEU A 1 119 ? -9.081 7.154 0.079 1.00 84.25 119 LEU A O 1
ATOM 973 N N . ALA A 1 120 ? -11.083 6.452 -0.673 1.00 88.19 120 ALA A N 1
ATOM 974 C CA . ALA A 1 120 ? -11.358 7.647 -1.463 1.00 88.19 120 ALA A CA 1
ATOM 975 C C . ALA A 1 120 ? -11.563 8.875 -0.564 1.00 88.19 120 ALA A C 1
ATOM 977 O O . ALA A 1 120 ? -10.990 9.932 -0.839 1.00 88.19 120 ALA A O 1
ATOM 978 N N . ASP A 1 121 ? -12.290 8.721 0.544 1.00 87.44 121 ASP A N 1
ATOM 979 C CA . ASP A 1 121 ? -12.486 9.787 1.531 1.00 87.44 121 ASP A CA 1
ATOM 980 C C . ASP A 1 121 ? -11.168 10.173 2.221 1.00 87.44 121 ASP A C 1
ATOM 982 O O . ASP A 1 121 ? -10.860 11.359 2.375 1.00 87.44 121 ASP A O 1
ATOM 986 N N . ILE A 1 122 ? -10.338 9.186 2.577 1.00 85.50 122 ILE A N 1
ATOM 987 C CA . ILE A 1 122 ? -9.005 9.414 3.151 1.00 85.50 122 ILE A CA 1
ATOM 988 C C . ILE A 1 122 ? -8.089 10.124 2.145 1.00 85.50 122 ILE A C 1
ATOM 990 O O . ILE A 1 122 ? -7.398 11.076 2.513 1.00 85.50 122 ILE A O 1
ATOM 994 N N . GLU A 1 123 ? -8.065 9.693 0.879 1.00 85.25 123 GLU A N 1
ATOM 995 C CA . GLU A 1 123 ? -7.265 10.325 -0.177 1.00 85.25 123 GLU A CA 1
ATOM 996 C C . GLU A 1 123 ? -7.711 11.776 -0.388 1.00 85.25 123 GLU A C 1
ATOM 998 O O . GLU A 1 123 ? -6.869 12.676 -0.402 1.00 85.25 123 GLU A O 1
ATOM 1003 N N . TYR A 1 124 ? -9.024 12.020 -0.430 1.00 88.50 124 TYR A N 1
ATOM 1004 C CA . TYR A 1 124 ? -9.596 13.361 -0.492 1.00 88.50 124 TYR A CA 1
ATOM 1005 C C . TYR A 1 124 ? -9.157 14.218 0.699 1.00 88.50 124 TYR A C 1
ATOM 1007 O O . TYR A 1 124 ? -8.616 15.304 0.503 1.00 88.50 124 TYR A O 1
ATOM 1015 N N . MET A 1 125 ? -9.282 13.726 1.932 1.00 84.50 125 MET A N 1
ATOM 1016 C CA . MET A 1 125 ? -8.844 14.454 3.129 1.00 84.50 125 MET A CA 1
ATOM 1017 C C . MET A 1 125 ? -7.336 14.748 3.123 1.00 84.50 125 MET A C 1
ATOM 1019 O O . MET A 1 125 ? -6.905 15.827 3.533 1.00 84.50 125 MET A O 1
ATOM 1023 N N . LEU A 1 126 ? -6.510 13.818 2.636 1.00 82.19 126 LEU A N 1
ATOM 1024 C CA . LEU A 1 126 ? -5.062 14.010 2.540 1.00 82.19 126 LEU A CA 1
ATOM 1025 C C . LEU A 1 126 ? -4.677 15.136 1.568 1.00 82.19 126 LEU A C 1
ATOM 1027 O O . LEU A 1 126 ? -3.650 15.780 1.789 1.00 82.19 126 LEU A O 1
ATOM 1031 N N . THR A 1 127 ? -5.503 15.443 0.558 1.00 84.50 127 THR A N 1
ATOM 1032 C CA . THR A 1 127 ? -5.262 16.597 -0.330 1.00 84.50 127 THR A CA 1
ATOM 1033 C C . THR A 1 127 ? -5.357 17.947 0.390 1.00 84.50 127 THR A C 1
ATOM 1035 O O . THR A 1 127 ? -4.700 18.900 -0.024 1.00 84.50 127 THR A O 1
ATOM 1038 N N . PHE A 1 128 ? -6.072 18.024 1.519 1.00 86.38 128 PHE A N 1
ATOM 1039 C CA . PHE A 1 128 ? -6.205 19.238 2.337 1.00 86.38 128 PHE A CA 1
ATOM 1040 C C . PHE A 1 128 ? -5.153 19.345 3.453 1.00 86.38 128 PHE A C 1
ATOM 1042 O O . PHE A 1 128 ? -5.360 20.051 4.438 1.00 86.38 128 PHE A O 1
ATOM 1049 N N . ALA A 1 129 ? -4.019 18.644 3.320 1.00 75.69 129 ALA A N 1
ATOM 1050 C CA . ALA A 1 129 ? -2.934 18.625 4.306 1.00 75.69 129 ALA A CA 1
ATOM 1051 C C . ALA A 1 129 ? -3.370 18.152 5.712 1.00 75.69 129 ALA A C 1
ATOM 1053 O O . ALA A 1 129 ? -2.844 18.598 6.734 1.00 75.69 129 ALA A O 1
ATOM 1054 N N . CYS A 1 130 ? -4.326 17.218 5.780 1.00 76.62 130 CYS A N 1
ATOM 1055 C CA . CYS A 1 130 ? -4.737 16.603 7.039 1.00 76.62 130 CYS A CA 1
ATOM 1056 C C . CYS A 1 130 ? -3.623 15.755 7.685 1.00 76.62 130 CYS A C 1
ATOM 1058 O O . CYS A 1 130 ? -2.727 15.221 7.029 1.00 76.62 130 CYS A O 1
ATOM 1060 N N . ASN A 1 131 ? -3.709 15.580 9.009 1.00 82.38 131 ASN A N 1
ATOM 1061 C CA . ASN A 1 131 ? -2.730 14.817 9.780 1.00 82.38 131 ASN A CA 1
ATOM 1062 C C . ASN A 1 131 ? -2.769 13.319 9.423 1.00 82.38 131 ASN A C 1
ATOM 1064 O O . ASN A 1 131 ? -3.737 12.613 9.712 1.00 82.38 131 ASN A O 1
ATOM 1068 N N . GLY A 1 132 ? -1.663 12.811 8.877 1.00 74.44 132 GLY A N 1
ATOM 1069 C CA . GLY A 1 132 ? -1.528 11.414 8.467 1.00 74.44 132 GLY A CA 1
ATOM 1070 C C . GLY A 1 132 ? -1.595 10.380 9.599 1.00 74.44 132 GLY A C 1
ATOM 1071 O O . GLY A 1 132 ? -1.675 9.193 9.292 1.00 74.44 132 GLY A O 1
ATOM 1072 N N . LYS A 1 133 ? -1.541 10.785 10.879 1.00 80.44 133 LYS A N 1
ATOM 1073 C CA . LYS A 1 133 ? -1.795 9.890 12.026 1.00 80.44 133 LYS A CA 1
ATOM 1074 C C . LYS A 1 133 ? -3.288 9.647 12.248 1.00 80.44 133 LYS A C 1
ATOM 1076 O O . LYS A 1 133 ? -3.682 8.511 12.476 1.00 80.44 133 LYS A O 1
ATOM 1081 N N . LEU A 1 134 ? -4.111 10.692 12.131 1.00 84.56 134 LEU A N 1
ATOM 1082 C CA . LEU A 1 134 ? -5.569 10.575 12.254 1.00 84.56 134 LEU A CA 1
ATOM 1083 C C . LEU A 1 134 ? -6.143 9.739 11.108 1.00 84.56 134 LEU A C 1
ATOM 1085 O O . LEU A 1 134 ? -6.932 8.831 11.337 1.00 84.56 134 LEU A O 1
ATOM 1089 N N . GLN A 1 135 ? -5.661 9.986 9.889 1.00 83.75 135 GLN A N 1
ATOM 1090 C CA . GLN A 1 135 ? -6.076 9.238 8.702 1.00 83.75 135 GLN A CA 1
ATOM 1091 C C . GLN A 1 135 ? -5.664 7.759 8.757 1.00 83.75 135 GLN A C 1
ATOM 1093 O O . GLN A 1 135 ? -6.395 6.894 8.288 1.00 83.75 135 GLN A O 1
ATOM 1098 N N . LEU A 1 136 ? -4.524 7.447 9.386 1.00 84.50 136 LEU A N 1
ATOM 1099 C CA . LEU A 1 136 ? -4.125 6.060 9.636 1.00 84.50 136 LEU A CA 1
ATOM 1100 C C . LEU A 1 136 ? -5.102 5.370 10.593 1.00 84.50 136 LEU A C 1
ATOM 1102 O O . LEU A 1 136 ? -5.493 4.244 10.316 1.00 84.50 136 LEU A O 1
ATOM 1106 N N . GLY A 1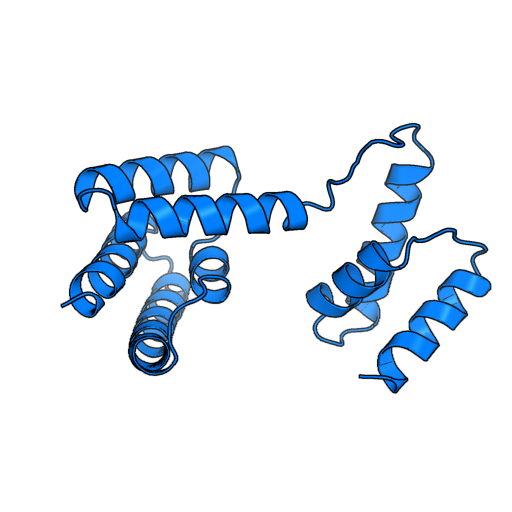 137 ? -5.533 6.055 11.657 1.00 85.56 137 GLY A N 1
ATOM 1107 C CA . GLY A 1 137 ? -6.562 5.554 12.575 1.00 85.56 137 GLY A CA 1
ATOM 1108 C C . GLY A 1 137 ? -7.922 5.329 11.903 1.00 85.56 137 GLY A C 1
ATOM 1109 O O . GLY A 1 137 ? -8.607 4.361 12.214 1.00 85.56 137 GLY A O 1
ATOM 1110 N N . SER A 1 138 ? -8.294 6.192 10.952 1.00 85.69 138 SER A N 1
ATOM 1111 C CA . SER A 1 138 ? -9.498 5.999 10.133 1.00 85.69 138 SER A CA 1
ATOM 1112 C C . SER A 1 138 ? -9.388 4.739 9.273 1.00 85.69 138 SER A C 1
ATOM 1114 O O . SER A 1 138 ? -10.304 3.923 9.256 1.00 85.69 138 SER A O 1
ATOM 1116 N N . LEU A 1 139 ? -8.239 4.535 8.617 1.00 81.94 139 LEU A N 1
ATOM 1117 C CA . LEU A 1 139 ? -7.998 3.361 7.775 1.00 81.94 139 LEU A CA 1
ATOM 1118 C C . LEU A 1 139 ? -8.006 2.053 8.576 1.00 81.94 139 LEU A C 1
ATOM 1120 O O . LEU A 1 139 ? -8.608 1.068 8.161 1.00 81.94 139 LEU A O 1
ATOM 1124 N N . THR A 1 140 ? -7.318 2.022 9.717 1.00 82.50 140 THR A N 1
ATOM 1125 C CA . THR A 1 140 ? -7.290 0.837 10.585 1.00 82.50 140 THR A CA 1
ATOM 1126 C C . THR A 1 140 ? -8.675 0.556 11.170 1.00 82.50 140 THR A C 1
ATOM 1128 O O . THR A 1 140 ? -9.046 -0.605 11.311 1.00 82.50 140 THR A O 1
ATOM 1131 N N . GLY A 1 141 ? -9.464 1.598 11.453 1.00 82.38 141 GLY A N 1
ATOM 1132 C CA . GLY A 1 141 ? -10.846 1.484 11.921 1.00 82.38 141 GLY A CA 1
ATOM 1133 C C . GLY A 1 141 ? -11.777 0.862 10.881 1.00 82.38 141 GLY A C 1
ATOM 1134 O O . GLY A 1 141 ? -12.495 -0.077 11.217 1.00 82.38 141 GLY A O 1
ATOM 1135 N N . SER A 1 142 ? -11.702 1.323 9.627 1.00 79.69 142 SER A N 1
ATOM 1136 C CA . SER A 1 142 ? -12.419 0.753 8.472 1.00 79.69 142 SER A CA 1
ATOM 1137 C C . SER A 1 142 ? -12.255 -0.762 8.379 1.00 79.69 142 SER A C 1
ATOM 1139 O O . SER A 1 142 ? -13.216 -1.524 8.279 1.00 79.69 142 SER A O 1
ATOM 1141 N N . LEU A 1 143 ? -10.998 -1.202 8.460 1.00 73.19 143 LEU A N 1
ATOM 1142 C CA . LEU A 1 143 ? -10.602 -2.588 8.248 1.00 73.19 143 LEU A CA 1
ATOM 1143 C C . LEU A 1 143 ? -11.010 -3.502 9.405 1.00 73.19 143 LEU A C 1
ATOM 1145 O O . LEU A 1 143 ? -11.412 -4.634 9.176 1.00 73.19 143 LEU A O 1
ATOM 1149 N N . VAL A 1 144 ? -10.952 -3.006 10.643 1.00 70.56 144 VAL A N 1
ATOM 1150 C CA . VAL A 1 144 ? -11.413 -3.759 11.822 1.00 70.56 144 VAL A CA 1
ATOM 1151 C C . VAL A 1 144 ? -12.943 -3.815 11.886 1.00 70.56 144 VAL A C 1
ATOM 1153 O O . VAL A 1 144 ? -13.506 -4.795 12.370 1.00 70.56 144 VAL A O 1
ATOM 1156 N N . ALA A 1 145 ? -13.635 -2.774 11.414 1.00 64.19 145 ALA A N 1
ATOM 1157 C CA . ALA A 1 145 ? -15.097 -2.735 11.385 1.00 64.19 145 ALA A CA 1
ATOM 1158 C C . ALA A 1 145 ? -15.698 -3.663 10.319 1.00 64.19 145 ALA A C 1
ATOM 1160 O O . ALA A 1 145 ? -16.816 -4.133 10.501 1.00 64.19 145 ALA A O 1
ATOM 1161 N N . THR A 1 146 ? -14.962 -3.926 9.237 1.00 59.75 146 THR A N 1
ATOM 1162 C CA . THR A 1 146 ? -15.400 -4.780 8.121 1.00 59.75 146 THR A CA 1
ATOM 1163 C C . THR A 1 146 ? -15.116 -6.272 8.311 1.00 59.75 146 THR A C 1
ATOM 1165 O O . THR A 1 146 ? -15.612 -7.078 7.530 1.00 59.75 146 THR A O 1
ATOM 1168 N N . ASP A 1 147 ? -14.370 -6.653 9.352 1.00 52.31 147 ASP A N 1
ATOM 1169 C CA . ASP A 1 147 ? -14.126 -8.054 9.742 1.00 52.31 147 ASP A CA 1
ATOM 1170 C C . ASP A 1 147 ? -15.241 -8.627 10.659 1.00 52.31 147 ASP A C 1
ATOM 1172 O O . ASP A 1 147 ? -15.133 -9.742 11.171 1.00 52.31 147 ASP A O 1
ATOM 1176 N N . LYS A 1 148 ? -16.317 -7.860 10.901 1.00 41.81 148 LYS A N 1
ATOM 1177 C CA . LYS A 1 148 ? -17.517 -8.252 11.666 1.00 41.81 148 LYS A CA 1
ATOM 1178 C C . LYS A 1 148 ? -18.763 -8.244 10.792 1.00 41.81 148 LYS A C 1
ATOM 1180 O O . LYS A 1 148 ? -19.615 -9.130 11.028 1.00 41.81 148 LYS A O 1
#

Sequence (148 aa):
MITRLFWLKHVISAEELVVPENDLKAVVRLSNGDMRKALNICNQHIWLHSRYLKKLRTCALEILCLDIEQISYWLLNEPFTISCERISEIKAKKGLALVDIGREIKMPPEVRVQLINELADIEYMLTFACNGKLQLGSLTGSLVATDK

pLDDT: mean 74.58, std 13.01, range [37.91, 89.94]

Secondary structure (DSSP, 8-state):
-HHHHHHHHHHHHHTT----HHHHHHHHHHHTT-HHHHHHHHHHH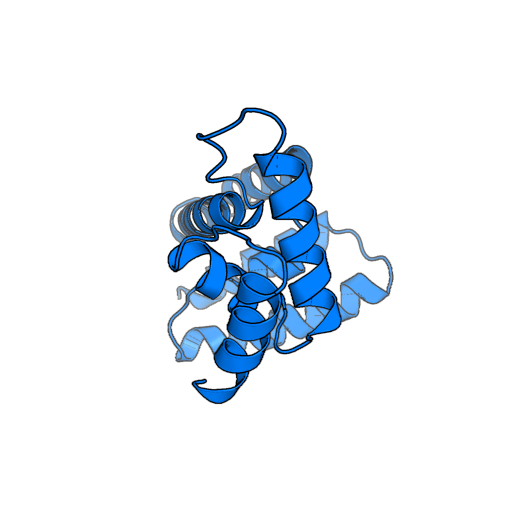HHHHSSS-TT---SHHHHHHHHHHHHHHHHHHS-HHHHHHHHHHHHHHHT--HHHHHHH----HHHHHHHHHHHHHHHHHHHTT--HHHHHHHHHHHHHHTT-

Foldseek 3Di:
DVVLLVVVVVVCVVVVHDDDPVVSVVLCVVCVSPPVSSVVVVVVVVVVVVPPCPPCPPPVVVVVLVVLVVLLCCLPPPDLVVSLVVVVVCCVVSVDDPLSSLVNRDDDPVLNVQSVVLSVVLVVVVVVVDDPSVSSSSNSVSSVVSVD

Organism: NCBI:txid158383

Radius of gyration: 18.38 Å; chains: 1; bounding box: 46×31×48 Å